Protein AF-T1HTM8-F1 (afdb_monomer_lite)

Radius of gyration: 33.36 Å; chains: 1; bounding box: 88×85×58 Å

Organism: Rhodnius prolixus (NCBI:txid13249)

Structure (mmCIF, N/CA/C/O backbone):
data_AF-T1HTM8-F1
#
_entry.id   AF-T1HTM8-F1
#
loop_
_atom_site.group_PDB
_atom_site.id
_atom_site.type_symbol
_atom_site.label_atom_id
_atom_site.label_alt_id
_atom_site.label_comp_id
_atom_site.label_asym_id
_atom_site.label_entity_id
_atom_site.label_seq_id
_atom_site.pdbx_PDB_ins_code
_atom_site.Cartn_x
_atom_site.Cartn_y
_atom_site.Cartn_z
_atom_site.occupancy
_atom_site.B_iso_or_equiv
_atom_site.auth_seq_id
_atom_site.auth_comp_id
_atom_site.auth_asym_id
_atom_site.auth_atom_id
_atom_site.pdbx_PDB_model_num
ATOM 1 N N . MET A 1 1 ? -62.418 -27.883 -30.316 1.00 51.53 1 MET A N 1
ATOM 2 C CA . MET A 1 1 ? -61.465 -26.757 -30.193 1.00 51.53 1 MET A CA 1
ATOM 3 C C . MET A 1 1 ? -62.090 -25.533 -29.519 1.00 51.53 1 MET A C 1
ATOM 5 O O . MET A 1 1 ? -61.407 -24.950 -28.698 1.00 51.53 1 MET A O 1
ATOM 9 N N . ALA A 1 2 ? -63.360 -25.178 -29.780 1.00 56.78 2 ALA A N 1
ATOM 10 C CA . ALA A 1 2 ? -64.033 -24.046 -29.113 1.00 56.78 2 ALA A CA 1
ATOM 11 C C . ALA A 1 2 ? -64.249 -24.236 -27.590 1.00 56.78 2 ALA A C 1
ATOM 13 O O . ALA A 1 2 ? -63.973 -23.334 -26.815 1.00 56.78 2 ALA A O 1
ATOM 14 N N . ASP A 1 3 ? -64.621 -25.442 -27.147 1.00 67.75 3 ASP A N 1
ATOM 15 C CA . ASP A 1 3 ? -64.966 -25.723 -25.737 1.00 67.75 3 ASP A CA 1
ATOM 16 C C . ASP A 1 3 ? -63.773 -25.657 -24.758 1.00 67.75 3 ASP A C 1
ATOM 18 O O . ASP A 1 3 ? -63.928 -25.336 -23.583 1.00 67.75 3 ASP A O 1
ATOM 22 N N . LEU A 1 4 ? -62.553 -25.933 -25.233 1.00 63.75 4 LEU A N 1
ATOM 23 C CA . LEU A 1 4 ? -61.354 -25.801 -24.400 1.00 63.75 4 LEU A CA 1
ATOM 24 C C . LEU A 1 4 ? -60.934 -24.332 -24.273 1.00 63.75 4 LEU A C 1
ATOM 26 O O . LEU A 1 4 ? -60.464 -23.923 -23.219 1.00 63.75 4 LEU A O 1
ATOM 30 N N . LEU A 1 5 ? -61.118 -23.540 -25.332 1.00 61.59 5 LEU A N 1
ATOM 31 C CA . LEU A 1 5 ? -60.738 -22.131 -25.353 1.00 61.59 5 LEU A CA 1
ATOM 32 C C . LEU A 1 5 ? -61.666 -21.286 -24.468 1.00 61.59 5 LEU A C 1
ATOM 34 O O . LEU A 1 5 ? -61.166 -20.426 -23.750 1.00 61.59 5 LEU A O 1
ATOM 38 N N . ASP A 1 6 ? -62.968 -21.593 -24.437 1.00 64.94 6 ASP A N 1
ATOM 39 C CA . ASP A 1 6 ? -63.950 -20.965 -23.533 1.00 64.94 6 ASP A CA 1
ATOM 40 C C . ASP A 1 6 ? -63.702 -21.324 -22.062 1.00 64.94 6 ASP A C 1
ATOM 42 O O . ASP A 1 6 ? -63.842 -20.496 -21.162 1.00 64.94 6 ASP A O 1
ATOM 46 N N . LYS A 1 7 ? -63.282 -22.563 -21.784 1.00 60.97 7 LYS A N 1
ATOM 47 C CA . LYS A 1 7 ? -62.868 -22.952 -20.428 1.00 60.97 7 LYS A CA 1
ATOM 48 C C . LYS A 1 7 ? -61.577 -22.243 -20.034 1.00 60.97 7 LYS A C 1
ATOM 50 O O . LYS A 1 7 ? -61.493 -21.695 -18.942 1.00 60.97 7 LYS A O 1
ATOM 55 N N . LEU A 1 8 ? -60.590 -22.198 -20.925 1.00 58.25 8 LEU A N 1
ATOM 56 C CA . LEU A 1 8 ? -59.323 -21.528 -20.650 1.00 58.25 8 LEU A CA 1
ATOM 57 C C . LEU A 1 8 ? -59.479 -20.011 -20.518 1.00 58.25 8 LEU A C 1
ATOM 59 O O . LEU A 1 8 ? -58.767 -19.442 -19.713 1.00 58.25 8 LEU A O 1
ATOM 63 N N . THR A 1 9 ? -60.413 -19.354 -21.206 1.00 59.38 9 THR A N 1
ATOM 64 C CA . THR A 1 9 ? -60.676 -17.911 -21.018 1.00 59.38 9 THR A CA 1
ATOM 65 C C . THR A 1 9 ? -61.416 -17.603 -19.719 1.00 59.38 9 THR A C 1
ATOM 67 O O . THR A 1 9 ? -61.155 -16.568 -19.119 1.00 59.38 9 THR A O 1
ATOM 70 N N . ASN A 1 10 ? -62.267 -18.510 -19.231 1.00 58.00 10 ASN A N 1
ATOM 71 C CA . ASN A 1 10 ? -62.914 -18.358 -17.922 1.00 58.00 10 ASN A CA 1
ATOM 72 C C . ASN A 1 10 ? -61.969 -18.625 -16.733 1.00 58.00 10 ASN A C 1
ATOM 74 O O . ASN A 1 10 ? -62.220 -18.1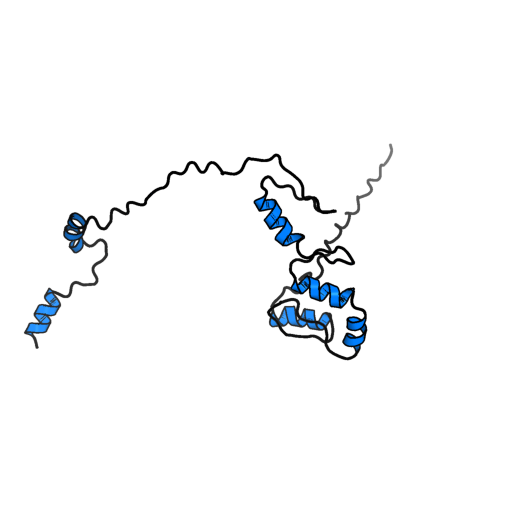27 -15.638 1.00 58.00 10 ASN A O 1
ATOM 78 N N . TYR A 1 11 ? -60.900 -19.406 -16.930 1.00 55.69 11 TYR A N 1
ATOM 79 C CA . TYR A 1 11 ? -59.912 -19.738 -15.889 1.00 55.69 11 TYR A CA 1
ATOM 80 C C . TYR A 1 11 ? -58.536 -19.082 -16.082 1.00 55.69 11 TYR A C 1
ATOM 82 O O . TYR A 1 11 ? -57.694 -19.175 -15.188 1.00 55.69 11 TYR A O 1
ATOM 90 N N . ALA A 1 12 ? -58.280 -18.421 -17.213 1.00 51.44 12 ALA A N 1
ATOM 91 C CA . ALA A 1 12 ? -57.093 -17.600 -17.417 1.00 51.44 12 ALA A CA 1
ATOM 92 C C . ALA A 1 12 ? -57.282 -16.292 -16.654 1.00 51.44 12 ALA A C 1
ATOM 94 O O . ALA A 1 12 ? -57.623 -15.257 -17.222 1.00 51.44 12 ALA A O 1
ATOM 95 N N . ALA A 1 13 ? -57.076 -16.358 -15.342 1.00 58.38 13 ALA A N 1
ATOM 96 C CA . ALA A 1 13 ? -56.834 -15.163 -14.568 1.00 58.38 13 ALA A CA 1
ATOM 97 C C . ALA A 1 13 ? -55.604 -14.475 -15.176 1.00 58.38 13 ALA A C 1
ATOM 99 O O . ALA A 1 13 ? -54.540 -15.086 -15.317 1.00 58.38 13 ALA A O 1
ATOM 100 N N . GLU A 1 14 ? -55.774 -13.218 -15.582 1.00 62.53 14 GLU A N 1
ATOM 101 C CA . GLU A 1 14 ? -54.667 -12.314 -15.887 1.00 62.53 14 GLU A CA 1
ATOM 102 C C . GLU A 1 14 ? -53.632 -12.366 -14.753 1.00 62.53 14 GLU A C 1
ATOM 104 O O . GLU A 1 14 ? -53.953 -12.795 -13.647 1.00 62.53 14 GLU A O 1
ATOM 109 N N . VAL A 1 15 ? -52.384 -11.959 -15.007 1.00 62.19 15 VAL A N 1
ATOM 110 C CA . VAL A 1 15 ? -51.323 -11.953 -13.984 1.00 62.19 15 VAL A CA 1
ATOM 111 C C . VAL A 1 15 ? -51.819 -11.202 -12.745 1.00 62.19 15 VAL A C 1
ATOM 113 O O . VAL A 1 15 ? -51.840 -9.973 -12.722 1.00 62.19 15 VAL A O 1
ATOM 116 N N . GLN A 1 16 ? -52.246 -11.947 -11.726 1.00 63.38 16 GLN A N 1
ATOM 117 C CA . GLN A 1 16 ? -52.865 -11.349 -10.557 1.00 63.38 16 GLN A CA 1
ATOM 118 C C . GLN A 1 16 ? -51.782 -10.752 -9.677 1.00 63.38 16 GLN A C 1
ATOM 120 O O . GLN A 1 16 ? -50.792 -11.401 -9.327 1.00 63.38 16 GLN A O 1
ATOM 125 N N . HIS A 1 17 ? -51.954 -9.475 -9.358 1.00 64.38 17 HIS A N 1
ATOM 126 C CA . HIS A 1 17 ? -51.020 -8.754 -8.516 1.00 64.38 17 HIS A CA 1
ATOM 127 C C . HIS A 1 17 ? -51.046 -9.343 -7.101 1.00 64.38 17 HIS A C 1
ATOM 129 O O . HIS A 1 17 ? -52.078 -9.797 -6.623 1.00 64.38 17 HIS A O 1
ATOM 135 N N . ILE A 1 18 ? -49.931 -9.274 -6.377 1.00 69.38 18 ILE A N 1
ATOM 136 C CA . ILE A 1 18 ? -49.825 -9.822 -5.011 1.00 69.38 18 ILE A CA 1
ATOM 137 C C . ILE A 1 18 ? -50.818 -9.199 -4.005 1.00 69.38 18 ILE A C 1
ATOM 139 O O . ILE A 1 18 ? -51.064 -9.760 -2.945 1.00 69.38 18 ILE A O 1
ATOM 143 N N . ASN A 1 19 ? -51.408 -8.054 -4.363 1.00 71.19 19 ASN A N 1
ATOM 144 C CA . ASN A 1 19 ? -52.432 -7.351 -3.584 1.00 71.19 19 ASN A CA 1
ATOM 145 C C . ASN A 1 19 ? -53.849 -7.541 -4.158 1.00 71.19 19 ASN A C 1
ATOM 147 O O . ASN A 1 19 ? -54.735 -6.745 -3.860 1.00 71.19 19 ASN A O 1
ATOM 151 N N . ASP A 1 20 ? -54.052 -8.515 -5.045 1.00 79.19 20 ASP A N 1
ATOM 152 C CA . ASP A 1 20 ? -55.372 -8.829 -5.585 1.00 79.19 20 ASP A CA 1
ATOM 153 C C . ASP A 1 20 ? -56.251 -9.470 -4.502 1.00 79.19 20 ASP A C 1
ATOM 155 O O . ASP A 1 20 ? -55.825 -10.363 -3.766 1.00 79.19 20 ASP A O 1
ATOM 159 N N . THR A 1 21 ? -57.505 -9.029 -4.461 1.00 79.94 21 THR A N 1
ATOM 160 C CA . THR A 1 21 ? -58.586 -9.570 -3.632 1.00 79.94 21 THR A CA 1
ATOM 161 C C . THR A 1 21 ? -58.771 -11.081 -3.762 1.00 79.94 21 THR A C 1
ATOM 163 O O . THR A 1 21 ? -59.208 -11.727 -2.809 1.00 79.94 21 THR A O 1
ATOM 166 N N . PHE A 1 22 ? -58.404 -11.676 -4.903 1.00 81.12 22 PHE A N 1
ATOM 167 C CA . PHE A 1 22 ? -58.407 -13.129 -5.087 1.00 81.12 22 PHE A CA 1
ATOM 168 C C . PHE A 1 22 ? -57.593 -13.856 -4.004 1.00 81.12 22 PHE A C 1
ATOM 170 O O . PHE A 1 22 ? -57.982 -14.934 -3.550 1.00 81.12 22 PHE A O 1
ATOM 177 N N . PHE A 1 23 ? -56.496 -13.251 -3.539 1.00 77.50 23 PHE A N 1
ATOM 178 C CA . PHE A 1 23 ? -55.638 -13.841 -2.516 1.00 77.50 23 PHE A CA 1
ATOM 179 C C . PHE A 1 23 ? -56.134 -13.595 -1.085 1.00 77.50 23 PHE A C 1
ATOM 181 O O . PHE A 1 23 ? -55.619 -14.236 -0.176 1.00 77.50 23 PHE A O 1
ATOM 188 N N . ASP A 1 24 ? -57.136 -12.740 -0.842 1.00 78.56 24 ASP A N 1
ATOM 189 C CA . ASP A 1 24 ? -57.547 -12.337 0.516 1.00 78.56 24 ASP A CA 1
ATOM 190 C C . ASP A 1 24 ? -57.973 -13.513 1.395 1.00 78.56 24 ASP A C 1
ATOM 192 O O . ASP A 1 24 ? -57.600 -13.587 2.568 1.00 78.56 24 ASP A O 1
ATOM 196 N N . GLU A 1 25 ? -58.731 -14.459 0.840 1.00 78.38 25 GLU A N 1
ATOM 197 C CA . GLU A 1 25 ? -59.183 -15.629 1.592 1.00 78.38 25 GLU A CA 1
ATOM 198 C C . GLU A 1 25 ? -58.009 -16.544 1.961 1.00 78.38 25 GLU A C 1
ATOM 200 O O . GLU A 1 25 ? -57.858 -16.940 3.119 1.00 78.38 25 GLU A O 1
ATOM 205 N N . GLY A 1 26 ? -57.106 -16.790 1.007 1.00 74.44 26 GLY A N 1
ATOM 206 C CA . GLY A 1 26 ? -55.868 -17.529 1.254 1.00 74.44 26 GLY A CA 1
ATOM 207 C C . GLY A 1 26 ? -54.946 -16.808 2.242 1.00 74.44 26 GLY A C 1
ATOM 208 O O . GLY A 1 26 ? -54.370 -17.437 3.128 1.00 74.44 26 GLY A O 1
ATOM 209 N N . ASN A 1 27 ? -54.864 -15.482 2.163 1.00 76.12 27 ASN A N 1
ATOM 210 C CA . ASN A 1 27 ? -54.048 -14.642 3.036 1.00 76.12 27 ASN A CA 1
ATOM 211 C C . ASN A 1 27 ? -54.571 -14.648 4.478 1.00 76.12 27 ASN A C 1
ATOM 213 O O . ASN A 1 27 ? -53.769 -14.714 5.417 1.00 76.12 27 ASN A O 1
ATOM 217 N N . ARG A 1 28 ? -55.902 -14.642 4.663 1.00 77.00 28 ARG A N 1
ATOM 218 C CA . ARG A 1 28 ? -56.558 -14.785 5.974 1.00 77.00 28 ARG A CA 1
ATOM 219 C C . ARG A 1 28 ? -56.280 -16.145 6.608 1.00 77.00 28 ARG A C 1
ATOM 221 O O . ARG A 1 28 ? -55.945 -16.200 7.793 1.00 77.00 28 ARG A O 1
ATOM 228 N N . ILE A 1 29 ? -56.390 -17.223 5.831 1.00 76.75 29 ILE A N 1
ATOM 229 C CA . ILE A 1 29 ? -56.192 -18.597 6.315 1.00 76.75 29 ILE A CA 1
ATOM 230 C C . ILE A 1 29 ? -54.716 -18.855 6.635 1.00 76.75 29 ILE A C 1
ATOM 232 O O . ILE A 1 29 ? -54.378 -19.315 7.726 1.00 76.75 29 ILE A O 1
ATOM 236 N N . CYS A 1 30 ? -53.826 -18.536 5.699 1.00 70.19 30 CYS A N 1
ATOM 237 C CA . CYS A 1 30 ? -52.424 -18.932 5.770 1.00 70.19 30 CYS A CA 1
ATOM 238 C C . CYS A 1 30 ? -51.539 -17.934 6.540 1.00 70.19 30 CYS A C 1
ATOM 240 O O . CYS A 1 30 ? -50.365 -18.223 6.764 1.00 70.19 30 CYS A O 1
ATOM 242 N N . ARG A 1 31 ? -52.066 -16.766 6.957 1.00 65.88 31 ARG A N 1
ATOM 243 C CA . ARG A 1 31 ? -51.331 -15.703 7.687 1.00 65.88 31 ARG A CA 1
ATOM 244 C C . ARG A 1 31 ? -49.978 -15.333 7.044 1.00 65.88 31 ARG A C 1
ATOM 246 O O . ARG A 1 31 ? -49.051 -14.913 7.736 1.00 65.88 31 ARG A O 1
ATOM 253 N N . VAL A 1 32 ? -49.862 -15.483 5.720 1.00 61.41 32 VAL A N 1
ATOM 254 C CA . VAL A 1 32 ? -48.584 -15.549 4.971 1.00 61.41 32 VAL A CA 1
ATOM 255 C C . VAL A 1 32 ? -47.760 -14.261 5.062 1.00 61.41 32 VAL A C 1
ATOM 257 O O . VAL A 1 32 ? -46.556 -14.277 4.832 1.00 61.41 32 VAL A O 1
ATOM 260 N N . TYR A 1 33 ? -48.371 -13.149 5.475 1.00 59.34 33 TYR A N 1
ATOM 261 C CA . TYR A 1 33 ? -47.713 -11.843 5.513 1.00 59.34 33 TYR A CA 1
ATOM 262 C C . TYR A 1 33 ? -47.450 -11.278 6.905 1.00 59.34 33 TYR A C 1
ATOM 264 O O . TYR A 1 33 ? -46.920 -10.172 7.010 1.00 59.34 33 TYR A O 1
ATOM 272 N N . SER A 1 34 ? -47.717 -12.010 7.992 1.00 60.47 34 SER A N 1
ATOM 273 C CA . SER A 1 34 ? -47.145 -11.604 9.280 1.00 60.47 34 SER A CA 1
ATOM 274 C C . SER A 1 34 ? -45.677 -12.013 9.307 1.00 60.47 34 SER A C 1
ATOM 276 O O . SER A 1 34 ? -45.326 -13.052 9.866 1.00 60.47 34 SER A O 1
ATOM 278 N N . ARG A 1 35 ? -44.820 -11.205 8.670 1.00 59.62 35 ARG A N 1
ATOM 279 C CA . ARG A 1 35 ? -43.363 -11.289 8.785 1.00 59.62 35 ARG A CA 1
ATOM 280 C C . ARG A 1 35 ? -43.000 -10.966 10.233 1.00 59.62 35 ARG A C 1
ATOM 282 O O . ARG A 1 35 ? -42.657 -9.838 10.566 1.00 59.62 35 ARG A O 1
ATOM 289 N N . ARG A 1 36 ? -43.148 -11.951 11.115 1.00 63.66 36 ARG A N 1
ATOM 290 C CA . ARG A 1 36 ? -42.633 -11.878 12.476 1.00 63.66 36 ARG A CA 1
ATOM 291 C C . ARG A 1 36 ? -41.130 -12.066 12.364 1.00 63.66 36 ARG A C 1
ATOM 293 O O . ARG A 1 36 ? -40.642 -13.189 12.333 1.00 63.66 36 ARG A O 1
ATOM 300 N N . GLY A 1 37 ? -40.423 -10.957 12.171 1.00 68.25 37 GLY A N 1
ATOM 301 C CA . GLY A 1 37 ? -38.989 -10.937 12.406 1.00 68.25 37 GLY A CA 1
ATOM 302 C C . GLY A 1 37 ? -38.759 -11.260 13.876 1.00 68.25 37 GLY A C 1
ATOM 303 O O . GLY A 1 37 ? -39.479 -10.754 14.735 1.00 68.25 37 GLY A O 1
ATOM 304 N N . ILE A 1 38 ? -37.797 -12.131 14.155 1.00 75.00 38 ILE A N 1
ATOM 305 C CA . ILE A 1 38 ? -37.186 -12.158 15.477 1.00 75.00 38 ILE A CA 1
ATOM 306 C C . ILE A 1 38 ? -36.383 -10.861 15.525 1.00 75.00 38 ILE A C 1
ATOM 308 O O . ILE A 1 38 ? -35.426 -10.709 14.768 1.00 75.00 38 ILE A O 1
ATOM 312 N N . VAL A 1 39 ? -36.869 -9.892 16.292 1.00 64.88 39 VAL A N 1
ATOM 313 C CA . VAL A 1 39 ? -36.072 -8.730 16.667 1.00 64.88 39 VAL A CA 1
ATOM 314 C C . VAL A 1 39 ? -35.344 -9.187 17.917 1.00 64.88 39 VAL A C 1
ATOM 316 O O . VAL A 1 39 ? -35.985 -9.416 18.941 1.00 64.88 39 VAL A O 1
ATOM 319 N N . ASP A 1 40 ? -34.050 -9.452 17.782 1.00 73.25 40 ASP A N 1
ATOM 320 C CA . ASP A 1 40 ? -33.185 -9.426 18.952 1.00 73.25 40 ASP A CA 1
ATOM 321 C C . ASP A 1 40 ? -33.081 -7.938 19.295 1.00 73.25 40 ASP A C 1
ATOM 323 O O . ASP A 1 40 ? -32.597 -7.146 18.489 1.00 73.25 40 ASP A O 1
ATOM 327 N N . GLU A 1 41 ? -33.729 -7.526 20.383 1.00 64.50 41 GLU A N 1
ATOM 328 C CA . GLU A 1 41 ? -33.449 -6.233 21.002 1.00 64.50 41 GLU A CA 1
ATOM 329 C C . GLU A 1 41 ? -32.303 -6.491 21.971 1.00 64.50 41 GLU A C 1
ATOM 331 O O . GLU A 1 41 ? -32.480 -6.539 23.189 1.00 64.50 41 GLU A O 1
ATOM 336 N N . ASP A 1 42 ? -31.130 -6.763 21.414 1.00 68.00 42 ASP A N 1
ATOM 337 C CA . ASP A 1 42 ? -29.904 -6.711 22.169 1.00 68.00 42 ASP A CA 1
ATOM 338 C C . ASP A 1 42 ? -29.663 -5.246 22.548 1.00 68.00 42 ASP A C 1
ATOM 340 O O . ASP A 1 42 ? -29.511 -4.358 21.707 1.00 68.00 42 ASP A O 1
ATOM 344 N N . GLU A 1 43 ? -29.640 -4.971 23.854 1.00 61.69 43 GLU A N 1
ATOM 345 C CA . GLU A 1 43 ? -28.814 -3.881 24.352 1.00 61.69 43 GLU A CA 1
ATOM 346 C C . GLU A 1 43 ? -27.402 -4.248 23.884 1.00 61.69 43 GLU A C 1
ATOM 348 O O . GLU A 1 43 ? -26.760 -5.103 24.494 1.00 61.69 43 GLU A O 1
ATOM 353 N N . GLU A 1 44 ? -26.962 -3.715 22.734 1.00 60.34 44 GLU A N 1
ATOM 354 C CA . GLU A 1 44 ? -25.581 -3.814 22.250 1.00 60.34 44 GLU A CA 1
ATOM 355 C C . GLU A 1 44 ? -24.667 -3.072 23.244 1.00 60.34 44 GLU A C 1
ATOM 357 O O . GLU A 1 44 ? -24.029 -2.062 22.938 1.00 60.34 44 GLU A O 1
ATOM 362 N N . ASP A 1 45 ? -24.601 -3.559 24.480 1.00 60.38 45 ASP A N 1
ATOM 363 C CA . ASP A 1 45 ? -23.517 -3.293 25.390 1.00 60.38 45 ASP A CA 1
ATOM 364 C C . ASP A 1 45 ? -22.297 -3.891 24.709 1.00 60.38 45 ASP A C 1
ATOM 366 O O . ASP A 1 45 ? -22.055 -5.104 24.742 1.00 60.38 45 ASP A O 1
ATOM 370 N N . PHE A 1 46 ? -21.565 -3.023 24.006 1.00 59.00 46 PHE A N 1
ATOM 371 C CA . PHE A 1 46 ? -20.284 -3.335 23.402 1.00 59.00 46 PHE A CA 1
ATOM 372 C C . PHE A 1 46 ? -19.507 -4.207 24.387 1.00 59.00 46 PHE A C 1
ATOM 374 O O . PHE A 1 46 ? -19.088 -3.739 25.445 1.00 59.00 46 PHE A O 1
ATOM 381 N N . CYS A 1 47 ? -19.328 -5.493 24.064 1.00 59.41 47 CYS A N 1
ATOM 382 C CA . CYS A 1 47 ? -18.780 -6.486 24.997 1.00 59.41 47 CYS A CA 1
ATOM 383 C C . CYS A 1 47 ? -17.279 -6.274 25.285 1.00 59.41 47 CYS A C 1
ATOM 385 O O . CYS A 1 47 ? -16.566 -7.193 25.685 1.00 59.41 47 CYS A O 1
ATOM 387 N N . HIS A 1 48 ? -16.765 -5.084 24.996 1.00 62.91 48 HIS A N 1
ATOM 388 C CA . HIS A 1 48 ? -15.386 -4.675 25.117 1.00 62.91 48 HIS A CA 1
ATOM 389 C C . HIS A 1 48 ? -15.306 -3.531 26.120 1.00 62.91 48 HIS A C 1
ATOM 391 O O . HIS A 1 48 ? -15.955 -2.496 25.986 1.00 62.91 48 HIS A O 1
ATOM 397 N N . GLN A 1 49 ? -14.455 -3.731 27.120 1.00 66.75 49 GLN A N 1
ATOM 398 C CA . GLN A 1 49 ? -14.103 -2.720 28.101 1.00 66.75 49 GLN A CA 1
ATOM 399 C C . GLN A 1 49 ? -13.600 -1.466 27.371 1.00 66.75 49 GLN A C 1
ATOM 401 O O . GLN A 1 49 ? -12.646 -1.541 26.598 1.00 66.75 49 GLN A O 1
ATOM 406 N N . GLN A 1 50 ? -14.270 -0.328 27.569 1.00 66.31 50 GLN A N 1
ATOM 407 C CA . GLN A 1 50 ? -13.834 0.948 27.005 1.00 66.31 50 GLN A CA 1
ATOM 408 C C . GLN A 1 50 ? -12.492 1.321 27.641 1.00 66.31 50 GLN A C 1
ATOM 410 O O . GLN A 1 50 ? -12.417 1.624 28.832 1.00 66.31 50 GLN A O 1
ATOM 415 N N . TYR A 1 51 ? -11.420 1.236 26.857 1.00 68.06 51 TYR A N 1
ATOM 416 C CA . TYR A 1 51 ? -10.091 1.657 27.281 1.00 68.06 51 TYR A CA 1
ATOM 417 C C . TYR A 1 51 ? -9.950 3.174 27.118 1.00 68.06 51 TYR A C 1
ATOM 419 O O . TYR A 1 51 ? -10.580 3.782 26.251 1.00 68.06 51 TYR A O 1
ATOM 427 N N . GLU A 1 52 ? -9.091 3.790 27.933 1.00 81.44 52 GLU A N 1
ATOM 428 C CA . GLU A 1 52 ? -8.610 5.143 27.649 1.00 81.44 52 GLU A CA 1
ATOM 429 C C . GLU A 1 52 ? -7.962 5.178 26.258 1.00 81.44 52 GLU A C 1
ATOM 431 O O . GLU A 1 52 ? -7.345 4.205 25.815 1.00 81.44 52 GLU A O 1
ATOM 436 N N . THR A 1 53 ? -8.098 6.304 25.557 1.00 88.94 53 THR A N 1
ATOM 437 C CA . THR A 1 53 ? -7.511 6.460 24.225 1.00 88.94 53 THR A CA 1
ATOM 438 C C . THR A 1 53 ? -5.999 6.258 24.279 1.00 88.94 53 THR A C 1
ATOM 440 O O . THR A 1 53 ? -5.313 6.921 25.060 1.00 88.94 53 THR A O 1
ATOM 443 N N . PHE A 1 54 ? -5.467 5.396 23.418 1.00 88.88 54 PHE A N 1
ATOM 444 C CA . PHE A 1 54 ? -4.042 5.067 23.360 1.00 88.88 54 PHE A CA 1
ATOM 445 C C . PHE A 1 54 ? -3.460 5.354 21.974 1.00 88.88 54 PHE A C 1
ATOM 447 O O . PHE A 1 54 ? -4.177 5.450 20.979 1.00 88.88 54 PHE A O 1
ATOM 454 N N . LYS A 1 55 ? -2.138 5.530 21.898 1.00 92.50 55 LYS A N 1
ATOM 455 C CA . LYS A 1 55 ? -1.441 5.924 20.662 1.00 92.50 55 LYS A CA 1
ATOM 456 C C . LYS A 1 55 ? -0.775 4.728 19.995 1.00 92.50 55 LYS A C 1
ATOM 458 O O . LYS A 1 55 ? -0.405 3.768 20.664 1.00 92.50 55 LYS A O 1
ATOM 463 N N . CYS A 1 56 ? -0.560 4.811 18.684 1.00 92.69 56 CYS A N 1
ATOM 464 C CA . CYS A 1 56 ? 0.296 3.848 17.996 1.00 92.69 56 CYS A CA 1
ATOM 465 C C . CYS A 1 56 ? 1.747 3.942 18.498 1.00 92.69 56 CYS A C 1
ATOM 467 O O . CYS A 1 56 ? 2.314 5.030 18.586 1.00 92.69 56 CYS A O 1
ATOM 469 N N . GLU A 1 57 ? 2.363 2.791 18.764 1.00 88.56 57 GLU A N 1
ATOM 470 C CA . GLU A 1 57 ? 3.728 2.679 19.299 1.00 88.56 57 GLU A CA 1
ATOM 471 C C . GLU A 1 57 ? 4.829 2.849 18.235 1.00 88.56 57 GLU A C 1
ATOM 473 O O . GLU A 1 57 ? 6.021 2.874 18.544 1.00 88.56 57 GLU A O 1
ATOM 478 N N . ILE A 1 58 ? 4.461 2.959 16.957 1.00 86.62 58 ILE A N 1
ATOM 479 C CA . ILE A 1 58 ? 5.427 3.013 15.859 1.00 86.62 58 ILE A CA 1
ATOM 480 C C . ILE A 1 58 ? 5.983 4.425 15.699 1.00 86.62 58 ILE A C 1
ATOM 482 O O . ILE A 1 58 ? 5.247 5.405 15.584 1.00 86.62 58 ILE A O 1
ATOM 486 N N . ALA A 1 59 ? 7.311 4.517 15.614 1.00 81.12 59 ALA A N 1
ATOM 487 C CA . ALA A 1 59 ? 8.018 5.775 15.420 1.00 81.12 59 ALA A CA 1
ATOM 488 C C . ALA A 1 59 ? 7.482 6.547 14.199 1.00 81.12 59 ALA A C 1
ATOM 490 O O . ALA A 1 59 ? 7.418 6.021 13.087 1.00 81.12 59 ALA A O 1
ATOM 491 N N . ASN A 1 60 ? 7.157 7.827 14.400 1.00 80.94 60 ASN A N 1
ATOM 492 C CA . ASN A 1 60 ? 6.541 8.722 13.409 1.00 80.94 60 ASN A CA 1
ATOM 493 C C . ASN A 1 60 ? 5.086 8.388 13.017 1.00 80.94 60 ASN A C 1
ATOM 495 O O . ASN A 1 60 ? 4.588 8.942 12.032 1.00 80.94 60 ASN A O 1
ATOM 499 N N . CYS A 1 61 ? 4.387 7.537 13.774 1.00 87.38 61 CYS A N 1
ATOM 500 C CA . CYS A 1 61 ? 2.930 7.448 13.728 1.00 87.38 61 CYS A CA 1
ATOM 501 C C . CYS A 1 61 ? 2.313 8.345 14.813 1.00 87.38 61 CYS A C 1
ATOM 503 O O . CYS A 1 61 ? 2.819 8.427 15.928 1.00 87.38 61 CYS A O 1
ATOM 505 N N . CYS A 1 62 ? 1.231 9.050 14.480 1.00 87.12 62 CYS A N 1
ATOM 506 C CA . CYS A 1 62 ? 0.524 9.945 15.406 1.00 87.12 62 CYS A CA 1
ATOM 507 C C . CYS A 1 62 ? -0.968 9.602 15.504 1.00 87.12 62 CYS A C 1
ATOM 509 O O . CYS A 1 62 ? -1.773 10.483 15.786 1.00 87.12 62 CYS A O 1
ATOM 511 N N . GLN A 1 63 ? -1.340 8.360 15.186 1.00 89.62 63 GLN A N 1
ATOM 512 C CA . GLN A 1 63 ? -2.726 7.912 15.285 1.00 89.62 63 GLN A CA 1
ATOM 513 C C . GLN A 1 63 ? -3.047 7.484 16.715 1.00 89.62 63 GLN A C 1
ATOM 515 O O . GLN A 1 63 ? -2.212 6.874 17.391 1.00 89.62 63 GLN A O 1
ATOM 520 N N . GLU A 1 64 ? -4.260 7.809 17.143 1.00 92.06 64 GLU A N 1
ATOM 521 C CA . GLU A 1 64 ? -4.807 7.487 18.457 1.00 92.06 64 GLU A CA 1
ATOM 522 C C . GLU A 1 64 ? -6.081 6.659 18.273 1.00 92.06 64 GLU A C 1
ATOM 524 O O . GLU A 1 64 ? -6.818 6.851 17.301 1.00 92.06 64 GLU A O 1
ATOM 529 N N . PHE A 1 65 ? -6.317 5.717 19.180 1.00 90.19 65 PHE A N 1
ATOM 530 C CA . PHE A 1 65 ? -7.388 4.732 19.087 1.00 90.19 65 PHE A CA 1
ATOM 531 C C . PHE A 1 65 ? -8.116 4.606 20.418 1.00 90.19 65 PHE A C 1
ATOM 533 O O . PHE A 1 65 ? -7.516 4.711 21.482 1.00 90.19 65 PHE A O 1
ATOM 540 N N . ASP A 1 66 ? -9.416 4.360 20.334 1.00 88.44 66 ASP A N 1
ATOM 541 C CA . ASP A 1 66 ? -10.324 4.076 21.451 1.00 88.44 66 ASP A CA 1
ATOM 542 C C . ASP A 1 66 ? -10.584 2.567 21.622 1.00 88.44 66 ASP A C 1
ATOM 544 O O . ASP A 1 66 ? -11.131 2.122 22.625 1.00 88.44 66 ASP A O 1
ATOM 548 N N . THR A 1 67 ? -10.205 1.766 20.624 1.00 86.81 67 THR A N 1
ATOM 549 C CA . THR A 1 67 ? -10.510 0.338 20.525 1.00 86.81 67 THR A CA 1
ATOM 550 C C . THR A 1 67 ? -9.333 -0.417 19.914 1.00 86.81 67 THR A C 1
ATOM 552 O O . THR A 1 67 ? -8.677 0.056 18.980 1.00 86.81 67 THR A O 1
ATOM 555 N N . VAL A 1 68 ? -9.092 -1.634 20.410 1.00 88.38 68 VAL A N 1
ATOM 556 C CA . VAL A 1 68 ? -8.030 -2.526 19.908 1.00 88.38 68 VAL A CA 1
ATOM 557 C C . VAL A 1 68 ? -8.246 -2.862 18.431 1.00 88.38 68 VAL A C 1
ATOM 559 O O . VAL A 1 68 ? -7.307 -2.788 17.646 1.00 88.38 68 VAL A O 1
ATOM 562 N N . LEU A 1 69 ? -9.491 -3.116 18.017 1.00 89.19 69 LEU A N 1
ATOM 563 C CA . LEU A 1 69 ? -9.817 -3.433 16.625 1.00 89.19 69 LEU A CA 1
ATOM 564 C C . LEU A 1 69 ? -9.390 -2.318 15.653 1.00 89.19 69 LEU A C 1
ATOM 566 O O . LEU A 1 69 ? -8.797 -2.596 14.610 1.00 89.19 69 LEU A O 1
ATOM 570 N N . LYS A 1 70 ? -9.640 -1.043 15.987 1.00 89.38 70 LYS A N 1
ATOM 571 C CA . LYS A 1 70 ? -9.210 0.079 15.133 1.00 89.38 70 LYS A CA 1
ATOM 572 C C . LYS A 1 70 ? -7.687 0.175 15.055 1.00 89.38 70 LYS A C 1
ATOM 574 O O . LYS A 1 70 ? -7.156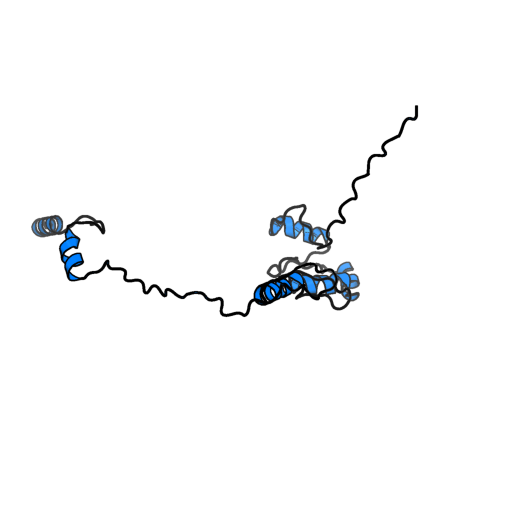 0.449 13.977 1.00 89.38 70 LYS A O 1
ATOM 579 N N . TYR A 1 71 ? -6.993 -0.089 16.161 1.00 91.31 71 TYR A N 1
ATOM 580 C CA . TYR A 1 71 ? -5.534 -0.155 16.174 1.00 91.31 71 TYR A CA 1
ATOM 581 C C . TYR A 1 71 ? -5.001 -1.285 15.281 1.00 91.31 71 TYR A C 1
ATOM 583 O O . TYR A 1 71 ? -4.110 -1.046 14.466 1.00 91.31 71 TYR A O 1
ATOM 591 N N . GLU A 1 72 ? -5.568 -2.489 15.361 1.00 91.94 72 GLU A N 1
ATOM 592 C CA . GLU A 1 72 ? -5.158 -3.634 14.536 1.00 91.94 72 GLU A CA 1
ATOM 593 C C . GLU A 1 72 ? -5.374 -3.378 13.041 1.00 91.94 72 GLU A C 1
ATOM 595 O O . GLU A 1 72 ? -4.482 -3.630 12.227 1.00 91.94 72 GLU A O 1
ATOM 600 N N . LEU A 1 73 ? -6.525 -2.816 12.662 1.00 92.00 73 LEU A N 1
ATOM 601 C CA . LEU A 1 73 ? -6.813 -2.437 11.274 1.00 92.00 73 LEU A CA 1
ATOM 602 C C . LEU A 1 73 ? -5.840 -1.364 10.762 1.00 92.00 73 LEU A C 1
ATOM 604 O O . LEU A 1 73 ? -5.359 -1.427 9.623 1.00 92.00 73 LEU A O 1
ATOM 608 N N . HIS A 1 74 ? -5.505 -0.390 11.606 1.00 91.56 74 HIS A N 1
ATOM 609 C CA . HIS A 1 74 ? -4.494 0.609 11.286 1.00 91.56 74 HIS A CA 1
ATOM 610 C C . HIS A 1 74 ? -3.108 -0.023 11.114 1.00 91.56 74 HIS A C 1
ATOM 612 O O . HIS A 1 74 ? -2.436 0.231 10.112 1.00 91.56 74 HIS A O 1
ATOM 618 N N . TYR A 1 75 ? -2.691 -0.873 12.050 1.00 92.06 75 TYR A N 1
ATOM 619 C CA . TYR A 1 75 ? -1.412 -1.567 11.982 1.00 92.06 75 TYR A CA 1
ATOM 620 C C . TYR A 1 75 ? -1.312 -2.403 10.699 1.00 92.06 75 TYR A C 1
ATOM 622 O O . TYR A 1 75 ? -0.323 -2.306 9.965 1.00 92.06 75 TYR A O 1
ATOM 630 N N . ASN A 1 76 ? -2.369 -3.151 10.375 1.00 90.94 76 ASN A N 1
ATOM 631 C CA . ASN A 1 76 ? -2.442 -3.995 9.186 1.00 90.94 76 ASN A CA 1
ATOM 632 C C . ASN A 1 76 ? -2.345 -3.204 7.875 1.00 90.94 76 ASN A C 1
ATOM 634 O O . ASN A 1 76 ? -1.668 -3.643 6.949 1.00 90.94 76 ASN A O 1
ATOM 638 N N . SER A 1 77 ? -2.963 -2.025 7.804 1.00 86.94 77 SER A N 1
ATOM 639 C CA . SER A 1 77 ? -2.965 -1.199 6.588 1.00 86.94 77 SER A CA 1
ATOM 640 C C . SER A 1 77 ? -1.734 -0.298 6.436 1.00 86.94 77 SER A C 1
ATOM 642 O O . SER A 1 77 ? -1.337 0.012 5.314 1.00 86.94 77 SER A O 1
ATOM 644 N N . CYS A 1 78 ? -1.127 0.143 7.542 1.00 86.44 78 CYS A N 1
ATOM 645 C CA . CYS A 1 78 ? -0.092 1.182 7.521 1.00 86.44 78 CYS A CA 1
ATOM 646 C C . CYS A 1 78 ? 1.307 0.684 7.894 1.00 86.44 78 CYS A C 1
ATOM 648 O O . CYS A 1 78 ? 2.292 1.307 7.496 1.00 86.44 78 CYS A O 1
ATOM 650 N N . HIS A 1 79 ? 1.417 -0.398 8.666 1.00 89.94 79 HIS A N 1
ATOM 651 C CA . HIS A 1 79 ? 2.670 -0.766 9.327 1.00 89.94 79 HIS A CA 1
ATOM 652 C C . HIS A 1 79 ? 3.133 -2.196 9.065 1.00 89.94 79 HIS A C 1
ATOM 654 O O . HIS A 1 79 ? 4.335 -2.471 9.140 1.00 89.94 79 HIS A O 1
ATOM 660 N N . ARG A 1 80 ? 2.200 -3.074 8.690 1.00 92.25 80 ARG A N 1
ATOM 661 C CA . ARG A 1 80 ? 2.398 -4.514 8.509 1.00 92.25 80 ARG A CA 1
ATOM 662 C C . ARG A 1 80 ? 3.543 -4.910 7.585 1.00 92.25 80 ARG A C 1
ATOM 664 O O . ARG A 1 80 ? 4.182 -5.935 7.831 1.00 92.25 80 ARG A O 1
ATOM 671 N N . TYR A 1 81 ? 3.791 -4.131 6.536 1.00 92.75 81 TYR A N 1
ATOM 672 C CA . TYR A 1 81 ? 4.838 -4.395 5.550 1.00 92.75 81 TYR A CA 1
ATOM 673 C C . TYR A 1 81 ? 5.952 -3.361 5.696 1.00 92.75 81 TYR A C 1
ATOM 675 O O . TYR A 1 81 ? 5.973 -2.329 5.027 1.00 92.75 81 TYR A O 1
ATOM 683 N N . SER A 1 82 ? 6.869 -3.625 6.627 1.00 92.56 82 SER A N 1
ATOM 684 C CA . SER A 1 82 ? 8.018 -2.762 6.901 1.00 92.56 82 SER A CA 1
ATOM 685 C C . SER A 1 82 ? 9.306 -3.352 6.330 1.00 92.56 82 SER A C 1
ATOM 687 O O . SER A 1 82 ? 9.601 -4.534 6.501 1.00 92.56 82 SER A O 1
ATOM 689 N N . CYS A 1 83 ? 10.095 -2.518 5.654 1.00 93.44 83 CYS A N 1
ATOM 690 C CA . CYS A 1 83 ? 11.411 -2.914 5.173 1.00 93.44 83 CYS A CA 1
ATOM 691 C C . CYS A 1 83 ? 12.382 -3.060 6.348 1.00 93.44 83 CYS A C 1
ATOM 693 O O . CYS A 1 83 ? 12.573 -2.129 7.133 1.00 93.44 83 CYS A O 1
ATOM 695 N N . SER A 1 84 ? 13.042 -4.211 6.456 1.00 92.12 84 SER A N 1
ATOM 696 C CA . SER A 1 84 ? 14.000 -4.488 7.530 1.00 92.12 84 SER A CA 1
ATOM 697 C C . SER A 1 84 ? 15.217 -3.556 7.495 1.00 92.12 84 SER A C 1
ATOM 699 O O . SER A 1 84 ? 15.696 -3.170 8.564 1.00 92.12 84 SER A O 1
ATOM 701 N N . TYR A 1 85 ? 15.655 -3.153 6.297 1.00 91.56 85 TYR A N 1
ATOM 702 C CA . TYR A 1 85 ? 16.849 -2.335 6.067 1.00 91.56 85 TYR A CA 1
ATOM 703 C C . TYR A 1 85 ? 16.620 -0.843 6.322 1.00 91.56 85 TYR A C 1
ATOM 705 O O . TYR A 1 85 ? 17.362 -0.229 7.082 1.00 91.56 85 TYR A O 1
ATOM 713 N N . CYS A 1 86 ? 15.599 -0.243 5.700 1.00 91.94 86 CYS A N 1
ATOM 714 C CA . CYS A 1 86 ? 15.367 1.206 5.778 1.00 91.94 86 CYS A CA 1
ATOM 715 C C . CYS A 1 86 ? 14.164 1.612 6.640 1.00 91.94 86 CYS A C 1
ATOM 717 O O . CYS A 1 86 ? 13.875 2.803 6.748 1.00 91.94 86 CYS A O 1
ATOM 719 N N . LYS A 1 87 ? 13.445 0.646 7.229 1.00 89.75 87 LYS A N 1
ATOM 720 C CA . LYS A 1 87 ? 12.249 0.865 8.067 1.00 89.75 87 LYS A CA 1
ATOM 721 C C . LYS A 1 87 ? 11.119 1.635 7.369 1.00 89.75 87 LYS A C 1
ATOM 723 O O . LYS A 1 87 ? 10.219 2.149 8.023 1.00 89.75 87 LYS A O 1
ATOM 728 N N . LYS A 1 88 ? 11.127 1.690 6.031 1.00 88.75 88 LYS A N 1
ATOM 729 C CA . LYS A 1 88 ? 10.019 2.234 5.237 1.00 88.75 88 LYS A CA 1
ATOM 730 C C . LYS A 1 88 ? 8.833 1.271 5.298 1.00 88.75 88 LYS A C 1
ATOM 732 O O . LYS A 1 88 ? 9.007 0.075 5.078 1.00 88.75 88 LYS A O 1
ATOM 737 N N . HIS A 1 89 ? 7.641 1.802 5.555 1.00 89.94 89 HIS A N 1
ATOM 738 C CA . HIS A 1 89 ? 6.395 1.044 5.477 1.00 89.94 89 HIS A CA 1
ATOM 739 C C . HIS A 1 89 ? 5.783 1.144 4.080 1.00 89.94 89 HIS A C 1
ATOM 741 O O . HIS A 1 89 ? 5.782 2.223 3.472 1.00 89.94 89 HIS A O 1
ATOM 747 N N . LEU A 1 90 ? 5.273 0.021 3.581 1.00 90.00 90 LEU A N 1
ATOM 748 C CA . LEU A 1 90 ? 4.615 -0.087 2.286 1.00 90.00 90 LEU A CA 1
ATOM 749 C C . LEU A 1 90 ? 3.181 -0.625 2.440 1.00 90.00 90 LEU A C 1
ATOM 751 O O . LEU A 1 90 ? 2.910 -1.355 3.390 1.00 90.00 90 LEU A O 1
ATOM 755 N N . PRO A 1 91 ? 2.249 -0.257 1.539 1.00 88.12 91 PRO A N 1
ATOM 756 C CA . PRO A 1 91 ? 0.837 -0.631 1.678 1.00 88.12 91 PRO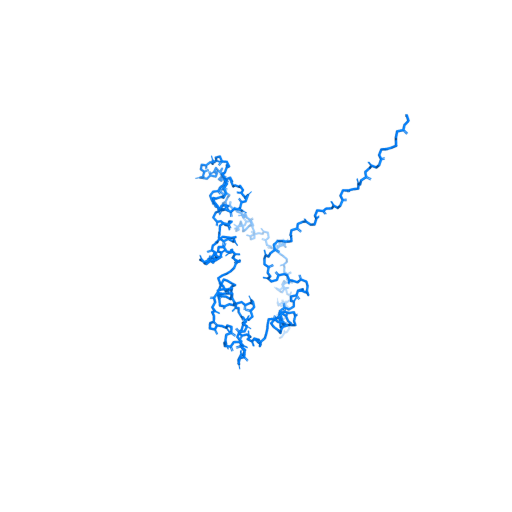 A CA 1
ATOM 757 C C . PRO A 1 91 ? 0.528 -2.112 1.425 1.00 88.12 91 PRO A C 1
ATOM 759 O O . PRO A 1 91 ? -0.507 -2.597 1.867 1.00 88.12 91 PRO A O 1
ATOM 762 N N . SER A 1 92 ? 1.382 -2.826 0.688 1.00 90.06 92 SER A N 1
ATOM 763 C CA . SER A 1 92 ? 1.157 -4.228 0.324 1.00 90.06 92 SER A CA 1
ATOM 764 C C . SER A 1 92 ? 2.460 -5.037 0.353 1.00 90.06 92 SER A C 1
ATOM 766 O O . SER A 1 92 ? 3.543 -4.443 0.245 1.00 90.06 92 SER A O 1
ATOM 768 N N . PRO A 1 93 ? 2.381 -6.379 0.470 1.00 92.94 93 PRO A N 1
ATOM 769 C CA . PRO A 1 93 ? 3.561 -7.238 0.426 1.00 92.94 93 PRO A CA 1
ATOM 770 C C . PRO A 1 93 ? 4.278 -7.140 -0.922 1.00 92.94 93 PRO A C 1
ATOM 772 O O . PRO A 1 93 ? 5.491 -6.967 -0.951 1.00 92.94 93 PRO A O 1
ATOM 775 N N . HIS A 1 94 ? 3.530 -7.135 -2.031 1.00 94.38 94 HIS A N 1
ATOM 776 C CA . HIS A 1 94 ? 4.093 -6.980 -3.376 1.00 94.38 94 HIS A CA 1
ATOM 777 C C . HIS A 1 94 ? 4.942 -5.711 -3.505 1.00 94.38 94 HIS A C 1
ATOM 779 O O . HIS A 1 94 ? 6.081 -5.754 -3.962 1.00 94.38 94 HIS A O 1
ATOM 785 N N . LEU A 1 95 ? 4.435 -4.568 -3.028 1.00 92.88 95 LEU A N 1
ATOM 786 C CA . LEU A 1 95 ? 5.198 -3.318 -3.057 1.00 92.88 95 LEU A CA 1
ATOM 787 C C . LEU A 1 95 ? 6.448 -3.387 -2.171 1.00 92.88 95 LEU A C 1
ATOM 789 O O . LEU A 1 95 ? 7.469 -2.794 -2.525 1.00 92.88 95 LEU A O 1
ATOM 793 N N . LEU A 1 96 ? 6.383 -4.094 -1.038 1.00 94.06 96 LEU A N 1
ATOM 794 C CA . LEU A 1 96 ? 7.548 -4.330 -0.189 1.00 94.06 96 LEU A CA 1
ATOM 795 C C . LEU A 1 96 ? 8.622 -5.142 -0.914 1.00 94.06 96 LEU A C 1
ATOM 797 O O . LEU A 1 96 ? 9.784 -4.735 -0.889 1.00 94.06 96 LEU A O 1
ATOM 801 N N . ASP A 1 97 ? 8.242 -6.209 -1.605 1.00 94.69 97 ASP A N 1
ATOM 802 C CA . ASP A 1 97 ? 9.178 -7.032 -2.370 1.00 94.69 97 ASP A CA 1
ATOM 803 C C . ASP A 1 97 ? 9.835 -6.231 -3.498 1.00 94.69 97 ASP A C 1
ATOM 805 O O . ASP A 1 97 ? 11.063 -6.234 -3.615 1.00 94.69 97 ASP A O 1
ATOM 809 N N . LEU A 1 98 ? 9.046 -5.458 -4.260 1.00 94.31 98 LEU A N 1
ATOM 810 C CA . LEU A 1 98 ? 9.575 -4.546 -5.282 1.00 94.31 98 LEU A CA 1
ATOM 811 C C . LEU A 1 98 ? 10.559 -3.540 -4.687 1.00 94.31 98 LEU A C 1
ATOM 813 O O . LEU A 1 98 ? 11.617 -3.279 -5.259 1.00 94.31 98 LEU A O 1
ATOM 817 N N . HIS A 1 99 ? 10.233 -2.970 -3.527 1.00 94.12 99 HIS A N 1
ATOM 818 C CA . HIS A 1 99 ? 11.109 -2.026 -2.849 1.00 94.12 99 HIS A CA 1
ATOM 819 C C . HIS A 1 99 ? 12.431 -2.678 -2.431 1.00 94.12 99 HIS A C 1
ATOM 821 O O . HIS A 1 99 ? 13.489 -2.087 -2.667 1.00 94.12 99 HIS A O 1
ATOM 827 N N . VAL A 1 100 ? 12.390 -3.878 -1.845 1.00 94.69 100 VAL A N 1
ATOM 828 C CA . VAL A 1 100 ? 13.599 -4.615 -1.456 1.00 94.69 100 VAL A CA 1
ATOM 829 C C . VAL A 1 100 ? 14.446 -4.923 -2.689 1.00 94.69 100 VAL A C 1
ATOM 831 O O . VAL A 1 100 ? 15.635 -4.600 -2.681 1.00 94.69 100 VAL A O 1
ATOM 834 N N . SER A 1 101 ? 13.850 -5.432 -3.771 1.00 94.25 101 SER A N 1
ATOM 835 C CA . SER A 1 101 ? 14.593 -5.729 -5.000 1.00 94.25 101 SER A CA 1
ATOM 836 C C . SER A 1 101 ? 15.159 -4.472 -5.665 1.00 94.25 101 SER A C 1
ATOM 838 O O . SER A 1 101 ? 16.325 -4.427 -6.022 1.00 94.25 101 SER A O 1
ATOM 840 N N . GLU A 1 102 ? 14.379 -3.403 -5.807 1.00 93.19 102 GLU A N 1
ATOM 841 C CA . GLU A 1 102 ? 14.826 -2.223 -6.562 1.00 93.19 102 GLU A CA 1
ATOM 842 C C . GLU A 1 102 ? 15.767 -1.315 -5.764 1.00 93.19 102 GLU A C 1
ATOM 844 O O . GLU A 1 102 ? 16.559 -0.580 -6.355 1.00 93.19 102 GLU A O 1
ATOM 849 N N . THR A 1 103 ? 15.668 -1.323 -4.430 1.00 92.69 103 THR A N 1
ATOM 850 C CA . THR A 1 103 ? 16.399 -0.378 -3.566 1.00 92.69 103 THR A CA 1
ATOM 851 C C . THR A 1 103 ? 17.564 -1.027 -2.826 1.00 92.69 103 THR A C 1
ATOM 853 O O . THR A 1 103 ? 18.583 -0.370 -2.612 1.00 92.69 103 THR A O 1
ATOM 856 N N . HIS A 1 104 ? 17.413 -2.280 -2.394 1.00 93.88 104 HIS A N 1
ATOM 857 C CA . HIS A 1 104 ? 18.366 -2.938 -1.497 1.00 93.88 104 HIS A CA 1
ATOM 858 C C . HIS A 1 104 ? 19.134 -4.090 -2.153 1.00 93.88 104 HIS A C 1
ATOM 860 O O . HIS A 1 104 ? 20.184 -4.467 -1.635 1.00 93.88 104 HIS A O 1
ATOM 866 N N . ASP A 1 105 ? 18.674 -4.609 -3.291 1.00 94.25 105 ASP A N 1
ATOM 867 C CA . ASP A 1 105 ? 19.366 -5.675 -4.010 1.00 94.25 105 ASP A CA 1
ATOM 868 C C . ASP A 1 105 ? 20.340 -5.116 -5.065 1.00 94.25 105 ASP A C 1
ATOM 870 O O . ASP A 1 105 ? 19.961 -4.527 -6.081 1.00 94.25 105 ASP A O 1
ATOM 874 N N . SER A 1 106 ? 21.638 -5.314 -4.833 1.00 91.94 106 SER A N 1
ATOM 875 C CA . SER A 1 106 ? 22.689 -4.931 -5.780 1.00 91.94 106 SER A CA 1
ATOM 876 C C . SER A 1 106 ? 22.665 -5.777 -7.056 1.00 91.94 106 SER A C 1
ATOM 878 O O . SER A 1 106 ? 23.041 -5.275 -8.121 1.00 91.94 106 SER A O 1
ATOM 880 N N . PHE A 1 107 ? 22.183 -7.023 -6.983 1.00 93.75 107 PHE A N 1
ATOM 881 C CA . PHE A 1 107 ? 22.020 -7.884 -8.150 1.00 93.75 107 PHE A CA 1
ATOM 882 C C . PHE A 1 107 ? 20.959 -7.330 -9.097 1.00 93.75 107 PHE A C 1
ATOM 884 O O . PHE A 1 107 ? 21.179 -7.310 -10.310 1.00 93.75 107 PHE A O 1
ATOM 891 N N . PHE A 1 108 ? 19.850 -6.812 -8.560 1.00 94.44 108 PHE A N 1
ATOM 892 C CA . PHE A 1 108 ? 18.811 -6.171 -9.362 1.00 94.44 108 PHE A CA 1
ATOM 893 C C . PHE A 1 108 ? 19.392 -5.070 -10.249 1.00 94.44 108 PHE A C 1
ATOM 895 O O . PHE A 1 108 ? 19.133 -5.049 -11.452 1.00 94.44 108 PHE A O 1
ATOM 902 N N . LYS A 1 109 ? 20.231 -4.195 -9.681 1.00 90.19 109 LYS A N 1
ATOM 903 C CA . LYS A 1 109 ? 20.854 -3.093 -10.424 1.00 90.19 109 LYS A CA 1
ATOM 904 C C . LYS A 1 109 ? 21.704 -3.597 -11.594 1.00 90.19 109 LYS A C 1
ATOM 906 O O . LYS A 1 109 ? 21.570 -3.081 -12.697 1.00 90.19 109 LYS A O 1
ATOM 911 N N . ALA A 1 110 ? 22.523 -4.625 -11.374 1.00 93.44 110 ALA A N 1
ATOM 912 C CA . ALA A 1 110 ? 23.351 -5.214 -12.429 1.00 93.44 110 ALA A CA 1
ATOM 913 C C . ALA A 1 110 ? 22.520 -5.963 -13.490 1.00 93.44 110 ALA A C 1
ATOM 915 O O . ALA A 1 110 ? 22.838 -5.937 -14.679 1.00 93.44 110 ALA A O 1
ATOM 916 N N . ALA A 1 111 ? 21.446 -6.639 -13.078 1.00 93.19 111 ALA A N 1
ATOM 917 C CA . ALA A 1 111 ? 20.569 -7.373 -13.984 1.00 93.19 111 ALA A CA 1
ATOM 918 C C . ALA A 1 111 ? 19.718 -6.436 -14.858 1.00 93.19 111 ALA A C 1
ATOM 920 O O . ALA A 1 111 ? 19.534 -6.719 -16.043 1.00 93.19 111 ALA A O 1
ATOM 921 N N . ALA A 1 112 ? 19.241 -5.321 -14.296 1.00 93.00 112 ALA A N 1
ATOM 922 C CA . ALA A 1 112 ? 18.402 -4.339 -14.982 1.00 93.00 112 ALA A CA 1
ATOM 923 C C . ALA A 1 112 ? 19.110 -3.650 -16.163 1.00 93.00 112 ALA A C 1
ATOM 925 O O . ALA A 1 112 ? 18.449 -3.193 -17.089 1.00 93.00 112 ALA A O 1
ATOM 926 N N . GLU A 1 113 ? 20.447 -3.619 -16.179 1.00 91.38 113 GLU A N 1
ATOM 927 C CA . GLU A 1 113 ? 21.226 -3.108 -17.319 1.00 91.38 113 GLU A CA 1
ATOM 928 C C . GLU A 1 113 ? 21.163 -4.026 -18.548 1.00 91.38 113 GLU A C 1
ATOM 930 O O . GLU A 1 113 ? 21.407 -3.583 -19.669 1.00 91.38 113 GLU A O 1
ATOM 935 N N . ARG A 1 114 ? 20.866 -5.316 -18.352 1.00 92.25 114 ARG A N 1
ATOM 936 C CA . ARG A 1 114 ? 20.946 -6.342 -19.406 1.00 92.25 114 ARG A CA 1
ATOM 937 C C . ARG A 1 114 ? 19.594 -6.922 -19.797 1.00 92.25 114 ARG A C 1
ATOM 939 O O . ARG A 1 114 ? 19.456 -7.430 -20.906 1.00 92.25 114 ARG A O 1
ATOM 946 N N . LYS A 1 115 ? 18.620 -6.910 -18.887 1.00 93.69 115 LYS A N 1
ATOM 947 C CA . LYS A 1 115 ? 17.288 -7.486 -19.100 1.00 93.69 115 LYS A CA 1
ATOM 948 C C . LYS A 1 115 ? 16.212 -6.682 -18.368 1.00 93.69 115 LYS A C 1
ATOM 950 O O . LYS A 1 115 ? 16.521 -6.042 -17.364 1.00 93.69 115 LYS A O 1
ATOM 955 N N . PRO A 1 116 ? 14.948 -6.740 -18.821 1.00 94.12 116 PRO A N 1
ATOM 956 C CA . PRO A 1 116 ? 13.846 -6.110 -18.109 1.00 94.12 116 PRO A CA 1
ATOM 957 C C . PRO A 1 116 ? 13.652 -6.757 -16.737 1.00 94.12 116 PRO A C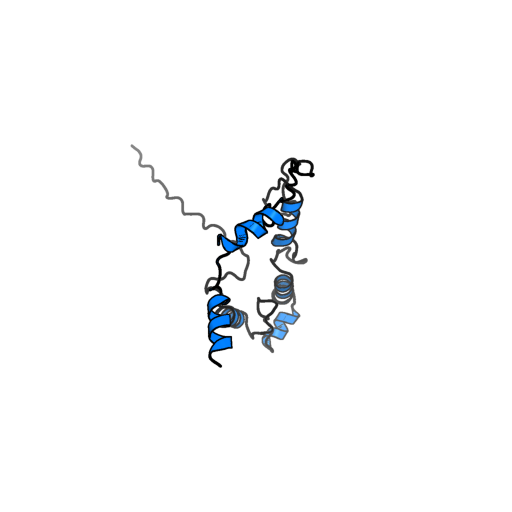 1
ATOM 959 O O . PRO A 1 116 ? 13.540 -7.977 -16.619 1.00 94.12 116 PRO A O 1
ATOM 962 N N . MET A 1 117 ? 13.633 -5.921 -15.701 1.00 94.94 117 MET A N 1
ATOM 963 C CA . MET A 1 117 ? 13.543 -6.350 -14.300 1.00 94.94 117 MET A CA 1
ATOM 964 C C . MET A 1 117 ? 12.425 -5.644 -13.523 1.00 94.94 117 MET A C 1
ATOM 966 O O . MET A 1 117 ? 12.035 -6.116 -12.457 1.00 94.94 117 MET A O 1
ATOM 970 N N . TYR A 1 118 ? 11.883 -4.534 -14.033 1.00 94.69 118 TYR A N 1
ATOM 971 C CA . TYR A 1 118 ? 10.898 -3.723 -13.315 1.00 94.69 118 TYR A CA 1
ATOM 972 C C . TYR A 1 118 ? 9.497 -4.316 -13.452 1.00 94.69 118 TYR A C 1
ATOM 974 O O . TYR A 1 118 ? 8.803 -4.062 -14.435 1.00 94.69 118 TYR A O 1
ATOM 982 N N . LYS A 1 119 ? 9.063 -5.089 -12.458 1.00 95.12 119 LYS A N 1
ATOM 983 C CA . LYS A 1 119 ? 7.698 -5.631 -12.401 1.00 95.12 119 LYS A CA 1
ATOM 984 C C . LYS A 1 119 ? 6.660 -4.525 -12.169 1.00 95.12 119 LYS A C 1
ATOM 986 O O . LYS A 1 119 ? 6.958 -3.505 -11.537 1.00 95.12 119 LYS A O 1
ATOM 991 N N . CYS A 1 120 ? 5.445 -4.739 -12.670 1.00 95.25 120 CYS A N 1
ATOM 992 C CA . CYS A 1 120 ? 4.312 -3.838 -12.462 1.00 95.25 120 CYS A CA 1
ATOM 993 C C . CYS A 1 120 ? 3.986 -3.650 -10.968 1.00 95.25 120 CYS A C 1
ATOM 995 O O . CYS A 1 120 ? 4.198 -4.545 -10.154 1.00 95.25 120 CYS A O 1
ATOM 997 N N . PHE A 1 121 ? 3.439 -2.488 -10.599 1.00 93.12 121 PHE A N 1
ATOM 998 C CA . PHE A 1 121 ? 2.989 -2.212 -9.228 1.00 93.12 121 PHE A CA 1
ATOM 999 C C . PHE A 1 121 ? 1.714 -2.971 -8.833 1.00 93.12 121 PHE A C 1
ATOM 1001 O O . PHE A 1 121 ? 1.402 -3.054 -7.647 1.00 93.12 121 PHE A O 1
ATOM 1008 N N . VAL A 1 122 ? 0.973 -3.499 -9.808 1.00 94.00 122 VAL A N 1
ATOM 1009 C CA . VAL A 1 122 ? -0.227 -4.309 -9.583 1.00 94.00 122 VAL A CA 1
ATOM 1010 C C . VAL A 1 122 ? 0.193 -5.770 -9.436 1.00 94.00 122 VAL A C 1
ATOM 1012 O O . VAL A 1 122 ? 0.804 -6.320 -10.344 1.00 94.00 122 VAL A O 1
ATOM 1015 N N . GLU A 1 123 ? -0.145 -6.395 -8.307 1.00 92.56 123 GLU A N 1
ATOM 1016 C CA . GLU A 1 123 ? 0.248 -7.777 -7.977 1.00 92.56 123 GLU A CA 1
ATOM 1017 C C . GLU A 1 123 ? -0.309 -8.810 -8.967 1.00 92.56 123 GLU A C 1
ATOM 1019 O O . GLU A 1 123 ? 0.356 -9.785 -9.289 1.00 92.56 123 GLU A O 1
ATOM 1024 N N . SER A 1 124 ? -1.500 -8.563 -9.515 1.00 93.38 124 SER A N 1
ATOM 1025 C CA . SER A 1 124 ? -2.129 -9.428 -10.518 1.00 93.38 124 SER A CA 1
ATOM 1026 C C . SER A 1 124 ? -1.637 -9.180 -11.952 1.00 93.38 124 SER A C 1
ATOM 1028 O O . SER A 1 124 ? -2.273 -9.649 -12.894 1.00 93.38 124 SER A O 1
ATOM 1030 N N . CYS A 1 125 ? -0.588 -8.373 -12.148 1.00 95.62 125 CYS A N 1
ATOM 1031 C CA . CYS A 1 125 ? -0.056 -8.039 -13.466 1.00 95.62 125 CYS A CA 1
ATOM 1032 C C . CYS A 1 125 ? 1.3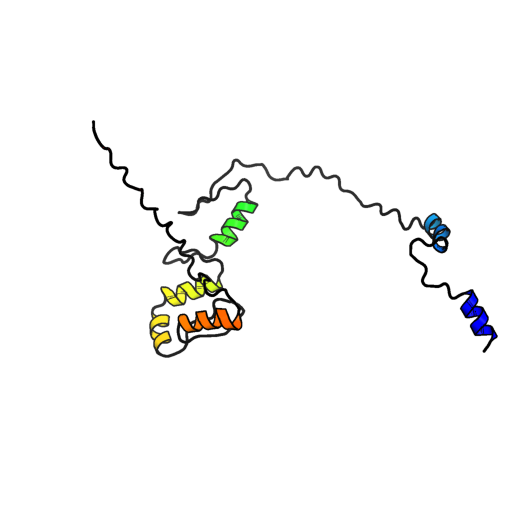76 -8.559 -13.629 1.00 95.62 125 CYS A C 1
ATOM 1034 O O . CYS A 1 125 ? 2.305 -8.073 -12.985 1.00 95.62 125 CYS A O 1
ATOM 1036 N N . ASP A 1 126 ? 1.563 -9.484 -14.570 1.00 94.44 126 ASP A N 1
ATOM 1037 C CA . ASP A 1 126 ? 2.856 -10.127 -14.843 1.00 94.44 126 ASP A CA 1
ATOM 1038 C C . ASP A 1 126 ? 3.773 -9.316 -15.777 1.00 94.44 126 ASP A C 1
ATOM 1040 O O . ASP A 1 126 ? 4.832 -9.788 -16.196 1.00 94.44 126 ASP A O 1
ATOM 1044 N N . ALA A 1 127 ? 3.389 -8.087 -16.134 1.00 95.62 127 ALA A N 1
ATOM 1045 C CA . ALA A 1 127 ? 4.186 -7.248 -17.019 1.00 95.62 127 ALA A CA 1
ATOM 1046 C C . ALA A 1 127 ? 5.515 -6.837 -16.362 1.00 95.62 127 ALA A C 1
ATOM 1048 O O . ALA A 1 127 ? 5.556 -6.329 -15.235 1.00 95.62 127 ALA A O 1
ATOM 104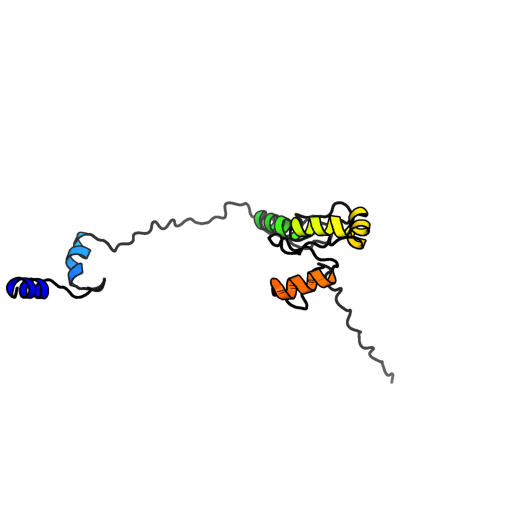9 N N . VAL A 1 128 ? 6.610 -6.999 -17.111 1.00 95.25 128 VAL A N 1
ATOM 1050 C CA . VAL A 1 128 ? 7.959 -6.592 -16.703 1.00 95.25 128 VAL A CA 1
ATOM 1051 C C . VAL A 1 128 ? 8.505 -5.585 -17.704 1.00 95.25 128 VAL A C 1
ATOM 1053 O O . VAL A 1 128 ? 8.520 -5.822 -18.908 1.00 95.25 128 VAL A O 1
ATOM 1056 N N . SER A 1 129 ? 8.947 -4.445 -17.190 1.00 94.88 129 SER A N 1
ATOM 1057 C CA . SER A 1 129 ? 9.451 -3.312 -17.959 1.00 94.88 129 SER A CA 1
ATOM 1058 C C . SER A 1 129 ? 10.977 -3.216 -17.896 1.00 94.88 129 SER A C 1
ATOM 1060 O O . SER A 1 129 ? 11.616 -3.662 -16.935 1.00 94.88 129 SER A O 1
ATOM 1062 N N . SER A 1 130 ? 11.566 -2.597 -18.919 1.00 93.25 130 SER A N 1
ATOM 1063 C CA . SER A 1 130 ? 13.015 -2.377 -19.009 1.00 93.25 130 SER A CA 1
ATOM 1064 C C . SER A 1 130 ? 13.504 -1.311 -18.038 1.00 93.25 130 SER A C 1
ATOM 1066 O O . SER A 1 130 ? 14.566 -1.458 -17.441 1.00 93.25 130 SER A O 1
ATOM 1068 N N . ASN A 1 131 ? 12.721 -0.252 -17.839 1.00 91.38 131 ASN A N 1
ATOM 1069 C CA . ASN A 1 131 ? 13.055 0.827 -16.921 1.00 91.38 131 ASN A CA 1
ATOM 1070 C C . ASN A 1 131 ? 11.831 1.253 -16.082 1.00 91.38 131 ASN A C 1
ATOM 1072 O O . ASN A 1 131 ? 10.686 0.873 -16.346 1.00 91.38 131 ASN A O 1
ATOM 1076 N N . ALA A 1 132 ? 12.074 2.061 -15.048 1.00 91.12 132 ALA A N 1
ATOM 1077 C CA . ALA A 1 132 ? 11.016 2.546 -14.163 1.00 91.12 132 ALA A CA 1
ATOM 1078 C C . ALA A 1 132 ? 10.017 3.495 -14.855 1.00 91.12 132 ALA A C 1
ATOM 1080 O O . ALA A 1 132 ? 8.887 3.620 -14.382 1.00 91.12 132 ALA A O 1
ATOM 1081 N N . GLN A 1 133 ? 10.419 4.172 -15.935 1.00 91.00 133 GLN A N 1
ATOM 1082 C CA . GLN A 1 133 ? 9.557 5.080 -16.691 1.00 91.00 133 GLN A CA 1
ATOM 1083 C C . GLN A 1 133 ? 8.567 4.299 -17.562 1.00 91.00 133 GLN A C 1
ATOM 1085 O O . GLN A 1 133 ? 7.376 4.580 -17.508 1.00 91.00 133 GLN A O 1
ATOM 1090 N N . ASP A 1 134 ? 9.028 3.263 -18.256 1.00 93.44 134 ASP A N 1
ATOM 1091 C CA . ASP A 1 134 ? 8.210 2.337 -19.040 1.00 93.44 134 ASP A CA 1
ATOM 1092 C C . ASP A 1 134 ? 7.172 1.656 -18.148 1.00 93.44 134 ASP A C 1
ATOM 1094 O O . ASP A 1 134 ? 5.998 1.582 -18.504 1.00 93.44 134 ASP A O 1
ATOM 1098 N N . ARG A 1 135 ? 7.567 1.253 -16.931 1.00 94.31 135 ARG A N 1
ATOM 1099 C CA . ARG A 1 135 ? 6.624 0.727 -15.935 1.00 94.31 135 ARG A CA 1
ATOM 1100 C C . ARG A 1 135 ? 5.518 1.731 -15.608 1.00 94.31 135 ARG A C 1
ATOM 1102 O O . ARG A 1 135 ? 4.362 1.338 -15.463 1.00 94.31 135 ARG A O 1
ATOM 1109 N N . ARG A 1 136 ? 5.855 3.018 -15.453 1.00 92.12 136 ARG A N 1
ATOM 1110 C CA . ARG A 1 136 ? 4.856 4.068 -15.189 1.00 92.12 136 ARG A CA 1
ATOM 1111 C C . ARG A 1 136 ? 3.924 4.236 -16.381 1.00 92.12 136 ARG A C 1
ATOM 1113 O O . ARG A 1 136 ? 2.716 4.273 -16.170 1.00 92.12 136 ARG A O 1
ATOM 1120 N N . SER A 1 137 ? 4.465 4.274 -17.597 1.00 93.88 137 SER A N 1
ATOM 1121 C CA . SER A 1 137 ? 3.666 4.328 -18.823 1.00 93.88 137 SER A CA 1
ATOM 1122 C C . SER A 1 137 ? 2.708 3.138 -18.904 1.00 93.88 137 SER A C 1
ATOM 1124 O O . SER A 1 137 ? 1.511 3.340 -19.071 1.00 93.88 137 SER A O 1
ATOM 1126 N N . HIS A 1 138 ? 3.183 1.919 -18.633 1.00 95.06 138 HIS A N 1
ATOM 1127 C CA . HIS A 1 138 ? 2.343 0.720 -18.562 1.00 95.06 138 HIS A CA 1
ATOM 1128 C C . HIS A 1 138 ? 1.201 0.862 -17.540 1.00 95.06 138 HIS A C 1
ATOM 1130 O O . HIS A 1 138 ? 0.052 0.550 -17.846 1.00 95.06 138 HIS A O 1
ATOM 1136 N N . CYS A 1 139 ? 1.481 1.382 -16.340 1.00 94.12 139 CYS A N 1
ATOM 1137 C CA . CYS A 1 139 ? 0.445 1.598 -15.324 1.00 94.12 139 CYS A CA 1
ATOM 1138 C C . CYS A 1 139 ? -0.607 2.633 -15.762 1.00 94.12 139 CYS A C 1
ATOM 1140 O O . CYS A 1 139 ? -1.785 2.500 -15.432 1.00 94.12 139 CYS A O 1
ATOM 1142 N N . ILE A 1 140 ? -0.212 3.649 -16.526 1.00 94.12 140 ILE A N 1
ATOM 1143 C CA . ILE A 1 140 ? -1.131 4.667 -17.052 1.00 94.12 140 ILE A CA 1
ATOM 1144 C C . ILE A 1 140 ? -1.949 4.106 -18.224 1.00 94.12 140 ILE A C 1
ATOM 1146 O O . ILE A 1 140 ? -3.160 4.301 -18.293 1.00 94.12 140 ILE A O 1
ATOM 1150 N N . GLU A 1 141 ? -1.319 3.387 -19.146 1.00 95.25 141 GLU A N 1
ATOM 1151 C CA . GLU A 1 141 ? -1.964 2.909 -20.371 1.00 95.25 141 GLU A CA 1
ATOM 1152 C C . GLU A 1 141 ? -2.869 1.699 -20.124 1.00 95.25 141 GLU A C 1
ATOM 1154 O O . GLU A 1 141 ? -4.005 1.672 -20.602 1.00 95.25 141 GLU A O 1
ATOM 1159 N N . VAL A 1 142 ? -2.386 0.722 -19.351 1.00 95.44 142 VAL A N 1
ATOM 1160 C CA . VAL A 1 142 ? -3.076 -0.552 -19.104 1.00 95.44 142 VAL A CA 1
ATOM 1161 C C . VAL A 1 142 ? -3.970 -0.462 -17.875 1.00 95.44 142 VAL A C 1
ATOM 1163 O O . VAL A 1 142 ? -5.150 -0.797 -17.947 1.00 95.44 142 VAL A O 1
ATOM 1166 N N . HIS A 1 143 ? -3.439 0.038 -16.756 1.00 94.88 143 HIS A N 1
ATOM 1167 C CA . HIS A 1 143 ? -4.189 0.129 -15.498 1.00 94.88 143 HIS A CA 1
ATOM 1168 C C . HIS A 1 143 ? -4.933 1.458 -15.319 1.00 94.88 143 HIS A C 1
ATOM 1170 O O . HIS A 1 143 ? -5.641 1.623 -14.328 1.00 94.88 143 HIS A O 1
ATOM 1176 N N . ARG A 1 144 ? -4.817 2.391 -16.279 1.00 93.56 144 ARG A N 1
ATOM 1177 C CA . ARG A 1 144 ? -5.513 3.693 -16.268 1.00 93.56 144 ARG A CA 1
ATOM 1178 C C . ARG A 1 144 ? -5.232 4.516 -15.016 1.00 93.56 144 ARG A C 1
ATOM 1180 O O . ARG A 1 144 ? -6.079 5.286 -14.564 1.00 93.56 144 ARG A O 1
ATOM 1187 N N . PHE A 1 145 ? -4.033 4.369 -14.456 1.00 92.62 145 PHE A N 1
ATOM 1188 C CA . PHE A 1 145 ? -3.636 5.173 -13.311 1.00 92.62 145 PHE A CA 1
ATOM 1189 C C . PHE A 1 145 ? -3.540 6.652 -13.706 1.00 92.62 145 PHE A C 1
ATOM 1191 O O . PHE A 1 145 ? -3.124 6.964 -14.826 1.00 92.62 145 PHE A O 1
ATOM 1198 N N . PRO A 1 146 ? -3.892 7.578 -12.795 1.00 91.44 146 PRO A N 1
ATOM 1199 C CA . PRO A 1 146 ? -3.692 8.999 -13.029 1.00 91.44 146 PRO A CA 1
ATOM 1200 C C . PRO A 1 146 ? -2.231 9.306 -13.366 1.00 91.44 146 PRO A C 1
ATOM 1202 O O . PRO A 1 146 ? -1.312 8.731 -12.783 1.00 91.44 146 PRO A O 1
ATOM 1205 N N . HIS A 1 147 ? -2.010 10.270 -14.256 1.00 84.69 147 HIS A N 1
ATOM 1206 C CA . HIS A 1 147 ? -0.660 10.676 -14.657 1.00 84.69 147 HIS A CA 1
ATOM 1207 C C . HIS A 1 147 ? 0.175 11.204 -13.473 1.00 84.69 147 HIS A C 1
ATOM 1209 O O . HIS A 1 147 ? 1.390 11.019 -13.430 1.00 84.69 147 HIS A O 1
ATOM 1215 N N . ASP A 1 148 ? -0.499 11.793 -12.481 1.00 83.00 148 ASP A N 1
ATOM 1216 C CA . ASP A 1 148 ? 0.090 12.318 -11.244 1.00 83.00 148 ASP A CA 1
ATOM 1217 C C . ASP A 1 148 ? 0.108 11.295 -10.096 1.00 83.00 148 ASP A C 1
ATOM 1219 O O . ASP A 1 148 ? 0.322 11.652 -8.929 1.00 83.00 148 ASP A O 1
ATOM 1223 N N . PHE A 1 149 ? -0.137 10.015 -10.389 1.00 83.00 149 PHE A N 1
ATOM 1224 C CA . PHE A 1 149 ? -0.136 8.982 -9.364 1.00 83.00 149 PHE A CA 1
ATOM 1225 C C . PHE A 1 149 ? 1.253 8.857 -8.726 1.00 83.00 149 PHE A C 1
ATOM 1227 O O . PHE A 1 149 ? 2.271 8.618 -9.382 1.00 83.00 149 PHE A O 1
ATOM 1234 N N . ARG A 1 150 ? 1.304 9.029 -7.403 1.00 78.62 150 ARG A N 1
ATOM 1235 C CA . ARG A 1 150 ? 2.548 8.973 -6.633 1.00 78.62 150 ARG A CA 1
ATOM 1236 C C . ARG A 1 150 ? 2.807 7.537 -6.199 1.00 78.62 150 ARG A C 1
ATOM 1238 O O . ARG A 1 150 ? 2.319 7.097 -5.167 1.00 78.62 150 ARG A O 1
ATOM 1245 N N . TYR A 1 151 ? 3.633 6.842 -6.970 1.00 73.06 151 TYR A N 1
ATOM 1246 C CA . TYR A 1 151 ? 4.094 5.487 -6.644 1.00 73.06 151 TYR A CA 1
ATOM 1247 C C . TYR A 1 151 ? 5.036 5.458 -5.429 1.00 73.06 151 TYR A C 1
ATOM 1249 O O . TYR A 1 151 ? 5.106 4.473 -4.701 1.00 73.06 151 TYR A O 1
ATOM 1257 N N . ASP A 1 152 ? 5.734 6.568 -5.174 1.00 63.03 152 ASP A N 1
ATOM 1258 C CA . ASP A 1 152 ? 6.570 6.743 -3.995 1.00 63.03 152 ASP A CA 1
ATOM 1259 C C . ASP A 1 152 ? 5.799 7.449 -2.879 1.00 63.03 152 ASP A C 1
ATOM 1261 O O . ASP A 1 152 ? 5.474 8.634 -2.974 1.00 63.03 152 ASP A O 1
ATOM 1265 N N . THR A 1 153 ? 5.595 6.743 -1.766 1.00 59.72 153 THR A N 1
ATOM 1266 C CA . THR A 1 153 ? 4.920 7.209 -0.538 1.00 59.72 153 THR A CA 1
ATOM 1267 C C . THR A 1 153 ? 5.651 8.329 0.221 1.00 59.72 153 THR A C 1
ATOM 1269 O O . THR A 1 153 ? 5.408 8.552 1.410 1.00 59.72 153 THR A O 1
ATOM 1272 N N . ARG A 1 154 ? 6.542 9.092 -0.426 1.00 51.53 154 ARG A N 1
ATOM 1273 C CA . ARG A 1 154 ? 7.123 10.288 0.194 1.00 51.53 154 ARG A CA 1
ATOM 1274 C C . ARG A 1 154 ? 6.025 11.344 0.315 1.00 51.53 154 ARG A C 1
ATOM 1276 O O . ARG A 1 154 ? 5.643 11.968 -0.678 1.00 51.53 154 ARG A O 1
ATOM 1283 N N . ARG A 1 155 ? 5.530 11.555 1.542 1.00 48.66 155 ARG A N 1
ATOM 1284 C CA . ARG A 1 155 ? 4.686 12.712 1.865 1.00 48.66 155 ARG A CA 1
ATOM 1285 C C . ARG A 1 155 ? 5.406 13.970 1.366 1.00 48.66 155 ARG A C 1
ATOM 1287 O O . ARG A 1 155 ? 6.587 14.140 1.682 1.00 48.66 155 ARG A O 1
ATOM 1294 N N . PRO A 1 156 ? 4.751 14.846 0.587 1.00 42.28 156 PRO A N 1
ATOM 1295 C CA . PRO A 1 156 ? 5.347 16.128 0.265 1.00 42.28 156 PRO A CA 1
ATOM 1296 C C . PRO A 1 156 ? 5.581 16.874 1.580 1.00 42.28 156 PRO A C 1
ATOM 1298 O O . PRO A 1 156 ? 4.648 17.097 2.353 1.00 42.28 156 PRO A O 1
ATOM 1301 N N . LEU A 1 157 ? 6.835 17.246 1.842 1.00 45.03 157 LEU A N 1
ATOM 1302 C CA . LEU A 1 157 ? 7.141 18.258 2.845 1.00 45.03 157 LEU A CA 1
ATOM 1303 C C . LEU A 1 157 ? 6.297 19.483 2.479 1.00 45.03 157 LEU A C 1
ATOM 1305 O O . LEU A 1 157 ? 6.426 20.008 1.370 1.00 45.03 157 LEU A O 1
ATOM 1309 N N . LYS A 1 158 ? 5.384 19.895 3.367 1.00 44.78 158 LYS A N 1
ATOM 1310 C CA . LYS A 1 158 ? 4.608 21.127 3.188 1.00 44.78 158 LYS A CA 1
ATOM 1311 C C . LYS A 1 158 ? 5.608 22.244 2.879 1.00 44.78 158 LYS A C 1
ATOM 1313 O O . LYS A 1 158 ? 6.473 22.530 3.706 1.00 44.78 158 LYS A O 1
ATOM 1318 N N . LYS A 1 159 ? 5.529 22.848 1.686 1.00 43.28 159 LYS A N 1
ATOM 1319 C CA . LYS A 1 159 ? 6.316 24.044 1.360 1.00 43.28 159 LYS A CA 1
ATOM 1320 C C . LYS A 1 159 ? 5.960 25.092 2.415 1.00 43.28 159 LYS A C 1
ATOM 1322 O O . LYS A 1 159 ? 4.809 25.516 2.473 1.00 43.28 159 LYS A O 1
ATOM 1327 N N . LYS A 1 160 ? 6.913 25.467 3.277 1.00 41.19 160 LYS A N 1
ATOM 1328 C CA . LYS A 1 160 ? 6.741 26.605 4.187 1.00 41.19 160 LYS A CA 1
ATOM 1329 C C . LYS A 1 160 ? 6.443 27.825 3.313 1.00 41.19 160 LYS A C 1
ATOM 1331 O O . LYS A 1 160 ? 7.278 28.210 2.497 1.00 41.19 160 LYS A O 1
ATOM 1336 N N . GLY A 1 161 ? 5.230 28.363 3.426 1.00 40.31 161 GLY A N 1
ATOM 1337 C CA . GLY A 1 161 ? 4.870 29.627 2.796 1.00 40.31 161 GLY A CA 1
ATOM 1338 C C . GLY A 1 161 ? 5.850 30.700 3.258 1.00 40.31 161 GLY A C 1
ATOM 1339 O O . GLY A 1 161 ? 6.172 30.773 4.443 1.00 40.31 161 GLY A O 1
ATOM 1340 N N . LYS A 1 162 ? 6.370 31.485 2.314 1.00 38.69 162 LYS A N 1
ATOM 1341 C CA . LYS A 1 162 ? 7.213 32.645 2.604 1.00 38.69 162 LYS A CA 1
ATOM 1342 C C . LYS A 1 162 ? 6.395 33.607 3.473 1.00 38.69 162 LYS A C 1
ATOM 1344 O O . LYS A 1 162 ? 5.384 34.124 3.006 1.00 38.69 162 LYS A O 1
ATOM 1349 N N . MET A 1 163 ? 6.791 33.803 4.731 1.00 39.28 163 MET A N 1
ATOM 1350 C CA . MET A 1 163 ? 6.241 34.876 5.558 1.00 39.28 163 MET A CA 1
ATOM 1351 C C . MET A 1 163 ? 6.630 36.206 4.916 1.00 39.28 163 MET A C 1
ATOM 1353 O O . MET A 1 163 ? 7.806 36.453 4.666 1.00 39.28 163 MET A O 1
ATOM 1357 N N . ALA A 1 164 ? 5.623 37.017 4.603 1.00 42.53 164 ALA A N 1
ATOM 1358 C CA . ALA A 1 164 ? 5.799 38.377 4.128 1.00 42.53 164 ALA A CA 1
ATOM 1359 C C . ALA A 1 164 ? 6.421 39.228 5.244 1.00 42.53 164 ALA A C 1
ATOM 1361 O O . ALA A 1 164 ? 5.876 39.329 6.344 1.00 42.53 164 ALA A O 1
ATOM 1362 N N . GLU A 1 165 ? 7.573 39.812 4.938 1.00 37.25 165 GLU A N 1
ATOM 1363 C CA . GLU A 1 165 ? 8.297 40.778 5.754 1.00 37.25 165 GLU A CA 1
ATOM 1364 C C . GLU A 1 165 ? 7.463 42.066 5.845 1.00 37.25 165 GLU A C 1
ATOM 1366 O O . GLU A 1 165 ? 7.248 42.758 4.850 1.00 37.25 165 GLU A O 1
ATOM 1371 N N . LYS A 1 166 ? 6.909 42.357 7.028 1.00 43.59 166 LYS A N 1
ATOM 1372 C CA . LYS A 1 166 ? 6.277 43.651 7.309 1.00 43.59 166 LYS A CA 1
ATOM 1373 C C . LYS A 1 166 ? 7.378 44.639 7.678 1.00 43.59 166 LYS A C 1
ATOM 1375 O O . LYS A 1 166 ? 7.927 44.565 8.771 1.00 43.59 166 LYS A O 1
ATOM 1380 N N . ASN A 1 167 ? 7.661 45.557 6.761 1.00 38.97 167 ASN A N 1
ATOM 1381 C CA . ASN A 1 167 ? 8.523 46.708 6.992 1.00 38.97 167 ASN A CA 1
ATOM 1382 C C . ASN A 1 167 ? 7.826 47.660 7.986 1.00 38.97 167 ASN A C 1
ATOM 1384 O O . ASN A 1 167 ? 6.722 48.134 7.707 1.00 38.97 167 ASN A O 1
ATOM 1388 N N . GLN A 1 168 ? 8.429 47.900 9.153 1.00 40.56 168 GLN A N 1
ATOM 1389 C CA . GLN A 1 168 ? 8.021 48.963 10.076 1.00 40.56 168 GLN A CA 1
ATOM 1390 C C . GLN A 1 168 ? 8.633 50.281 9.585 1.00 40.56 168 GLN A C 1
ATOM 1392 O O . GLN A 1 168 ? 9.848 50.390 9.467 1.00 40.56 168 GLN A O 1
ATOM 1397 N N . MET A 1 169 ? 7.788 51.265 9.274 1.00 38.38 169 MET A N 1
ATOM 1398 C CA . MET A 1 169 ? 8.190 52.668 9.161 1.00 38.38 169 MET A CA 1
ATOM 1399 C C . MET A 1 169 ? 8.031 53.317 10.537 1.00 38.38 169 MET A C 1
ATOM 1401 O O . MET A 1 169 ? 6.942 53.279 11.109 1.00 38.38 169 MET A O 1
ATOM 1405 N N . GLU A 1 170 ? 9.122 53.883 11.047 1.00 38.38 170 GLU A N 1
ATOM 1406 C CA . GLU A 1 170 ? 9.131 54.848 12.147 1.00 38.38 170 GLU A CA 1
ATOM 1407 C C . GLU A 1 170 ? 8.499 56.172 11.689 1.00 38.38 170 GLU A C 1
ATOM 1409 O O . GLU A 1 170 ? 8.744 56.600 10.558 1.00 38.38 170 GLU A O 1
ATOM 1414 N N . ILE A 1 171 ? 7.697 56.783 12.569 1.00 35.22 171 ILE A N 1
ATOM 1415 C CA . ILE A 1 171 ? 7.733 58.184 13.043 1.00 35.22 171 ILE A CA 1
ATOM 1416 C C . ILE A 1 171 ? 6.903 58.232 14.332 1.00 35.22 171 ILE A C 1
ATOM 1418 O O . ILE A 1 171 ? 5.783 57.669 14.330 1.00 35.22 171 ILE A O 1
#

Foldseek 3Di:
DVVVVVVCVVVPDDPADPPDPVCVVVCVVVVVPPPPDPDPPDPPPVPDDFDDWDFDPDPPGGDIDRDPVVVVVCCLQWPVQAAPVPRDTDRDVLLSVLCCLVPVDPVSVVVLVPDFDRAAPDPPGRDTGSDPVVSLVCCCPPVVDDNPDDSDPPDPPPPPPPDDDDDDDDD

pLDDT: mean 78.12, std 17.8, range [35.22, 95.62]

Secondary structure (DSSP, 8-state):
-HHHHHHHHHH------TT-GGGHHHHHHH-TT-------------SS--PPPEE--STT---EESSHHHHHHHHHHHTSEE-TTT--EESSHHHHHHHIIIII-HHHHHHHTTS--EE-SSTT---EESSHHHHHHHHHHTS---TT---S--PPPP--------PPPP-

Sequence (171 aa):
MADLLDKLTNYAAEVQHINDTFFDEGNRICRVYSRRGIVDEDEEDFCHQQYETFKCEIANCCQEFDTVLKYELHYNSCHRYSCSYCKKHLPSPHLLDLHVSETHDSFFKAAAERKPMYKCFVESCDAVSSNAQDRRSHCIEVHRFPHDFRYDTRRPLKKKGKMAEKNQMEI

InterPro domains:
  IPR013087 Zinc finger C2H2-type [PS00028] (83-104)
  IPR013087 Zinc finger C2H2-type [SM00355] (54-79)
  IPR013087 Zinc finger C2H2-type [SM00355] (81-104)
  IPR013087 Zinc finger C2H2-type [SM00355] (118-143)
  IPR039258 Zinc finger protein 511 [PTHR21354] (19-163)